Protein AF-A0A2V8EV30-F1 (afdb_monomer_lite)

Secondary structure (DSSP, 8-state):
--TTTTGGGTTTEEEEEEEHHHHTT---TT---EEEEEE--

Radius of gyration: 11.6 Å; chains: 1; bounding box: 25×15×28 Å

Sequence (41 aa):
MLRDALRPLARRILAAFVFGSAARNELRNDSDIDLLLVGDV

pLDDT: mean 92.76, std 4.23, range [74.81, 96.75]

Foldseek 3Di:
DVVVVCVVVVVFFPDKDWDDCVVVVNDDPPDDIDIDTDGDD

Structure (mmCIF, N/CA/C/O backbone):
data_AF-A0A2V8EV30-F1
#
_entry.id   AF-A0A2V8EV30-F1
#
loop_
_atom_site.group_PDB
_atom_site.id
_atom_site.type_symbol
_atom_site.label_atom_id
_atom_site.label_alt_id
_atom_site.label_comp_id
_atom_site.label_asym_id
_atom_site.label_entity_id
_atom_site.label_seq_id
_atom_site.pdbx_PDB_ins_code
_atom_site.Cartn_x
_atom_site.Cartn_y
_atom_site.Cartn_z
_atom_site.occupancy
_atom_site.B_iso_or_equiv
_atom_site.auth_seq_id
_atom_site.auth_comp_id
_atom_site.auth_asym_id
_atom_site.auth_atom_id
_atom_site.pdbx_PDB_model_num
ATOM 1 N N . MET A 1 1 ? -6.842 -4.721 -8.572 1.00 79.00 1 MET A N 1
ATOM 2 C CA . MET A 1 1 ? -5.464 -5.067 -8.131 1.00 79.00 1 MET A CA 1
ATOM 3 C C . MET A 1 1 ? -5.005 -4.055 -7.073 1.00 79.00 1 MET A C 1
ATOM 5 O O . MET A 1 1 ? -5.417 -2.905 -7.152 1.00 79.00 1 MET A O 1
ATOM 9 N N . LEU A 1 2 ? -4.265 -4.472 -6.040 1.00 89.94 2 LEU A N 1
ATOM 10 C CA . LEU A 1 2 ? -3.976 -3.762 -4.769 1.00 89.94 2 LEU A CA 1
ATOM 11 C C . LEU A 1 2 ? -5.197 -3.286 -3.957 1.00 89.94 2 LEU A C 1
ATOM 13 O O . LEU A 1 2 ? -5.451 -3.818 -2.883 1.00 89.94 2 LEU A O 1
ATOM 17 N N . ARG A 1 3 ? -6.024 -2.372 -4.481 1.00 91.88 3 ARG A N 1
ATOM 18 C CA . ARG A 1 3 ? -7.278 -1.948 -3.824 1.00 91.88 3 ARG A CA 1
ATOM 19 C C . ARG A 1 3 ? -8.202 -3.133 -3.528 1.00 91.88 3 ARG A C 1
ATOM 21 O O . ARG A 1 3 ? -8.782 -3.206 -2.453 1.00 91.88 3 ARG A O 1
ATOM 28 N N . ASP A 1 4 ? -8.317 -4.069 -4.470 1.00 95.75 4 ASP A N 1
ATOM 29 C CA . ASP A 1 4 ? -9.124 -5.279 -4.273 1.00 95.75 4 ASP A CA 1
ATOM 30 C C . ASP A 1 4 ? -8.523 -6.220 -3.227 1.00 95.75 4 ASP A C 1
ATOM 32 O O . ASP A 1 4 ? -9.269 -6.823 -2.465 1.00 95.75 4 ASP A O 1
ATOM 36 N N . ALA A 1 5 ? -7.191 -6.292 -3.142 1.00 94.19 5 ALA A N 1
ATOM 37 C CA . ALA A 1 5 ? -6.502 -7.085 -2.125 1.00 94.19 5 ALA A CA 1
ATOM 38 C C . ALA A 1 5 ? -6.717 -6.511 -0.715 1.00 94.19 5 ALA A C 1
ATOM 40 O O . ALA A 1 5 ? -6.761 -7.260 0.254 1.00 94.19 5 ALA A O 1
ATOM 41 N N . LEU A 1 6 ? -6.925 -5.194 -0.604 1.00 94.88 6 LEU A N 1
ATOM 42 C CA . LEU A 1 6 ? -7.234 -4.513 0.655 1.00 94.88 6 LEU A CA 1
ATOM 43 C C . LEU A 1 6 ? -8.725 -4.563 1.038 1.00 94.88 6 LEU A C 1
ATOM 45 O O . LEU A 1 6 ? -9.070 -4.166 2.150 1.00 94.88 6 LEU A O 1
A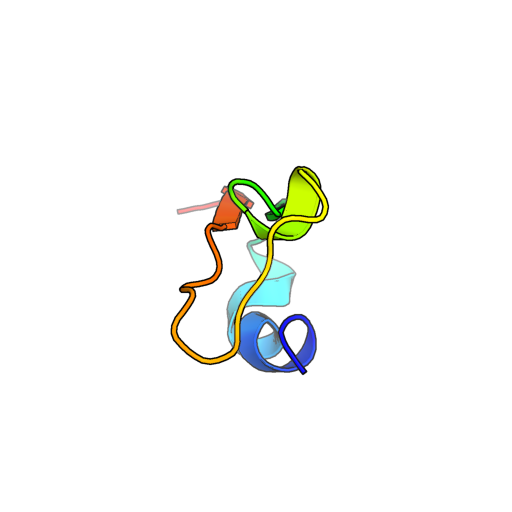TOM 49 N N . ARG A 1 7 ? -9.622 -5.071 0.173 1.00 95.88 7 ARG A N 1
ATOM 50 C CA . ARG A 1 7 ? -11.070 -5.158 0.467 1.00 95.88 7 ARG A CA 1
ATOM 51 C C . ARG A 1 7 ? -11.405 -5.814 1.812 1.00 95.88 7 ARG A C 1
ATOM 53 O O . ARG A 1 7 ? -12.277 -5.271 2.488 1.00 95.88 7 ARG A O 1
ATOM 60 N N . PRO A 1 8 ? -10.749 -6.912 2.243 1.00 95.75 8 PRO A N 1
ATOM 61 C CA . PRO A 1 8 ? -11.045 -7.536 3.535 1.00 95.75 8 PRO A CA 1
ATOM 62 C C . PRO A 1 8 ? -10.829 -6.602 4.734 1.00 95.75 8 PRO A C 1
ATOM 64 O O . PRO A 1 8 ? -11.464 -6.771 5.770 1.00 95.75 8 PRO A O 1
ATOM 67 N N . LEU A 1 9 ? -9.966 -5.594 4.584 1.00 94.88 9 LEU A N 1
ATOM 68 C CA . LEU A 1 9 ? -9.623 -4.619 5.617 1.00 94.88 9 LEU A CA 1
ATOM 69 C C . LEU A 1 9 ? -10.287 -3.252 5.389 1.00 94.88 9 LEU A C 1
ATOM 71 O O . LEU A 1 9 ? -10.069 -2.332 6.170 1.00 94.88 9 LEU A O 1
ATOM 75 N N . ALA A 1 10 ? -11.120 -3.097 4.355 1.00 94.81 10 ALA A N 1
ATOM 76 C CA . ALA A 1 10 ? -11.599 -1.790 3.899 1.00 94.81 10 ALA A CA 1
ATOM 77 C C . ALA A 1 10 ? -12.333 -0.975 4.973 1.00 94.81 10 ALA A C 1
ATOM 79 O O . ALA A 1 10 ? -12.207 0.241 4.995 1.00 94.81 10 ALA A O 1
ATOM 80 N N . ARG A 1 11 ? -13.071 -1.626 5.883 1.00 96.75 11 ARG A N 1
ATOM 81 C CA . ARG A 1 11 ? -13.771 -0.925 6.978 1.00 96.75 11 ARG A CA 1
ATOM 82 C C . ARG A 1 11 ? -12.840 -0.390 8.064 1.00 96.75 11 ARG A C 1
ATOM 84 O O . ARG A 1 11 ? -13.278 0.412 8.872 1.00 96.75 11 ARG A O 1
ATOM 91 N N . ARG A 1 12 ? -11.600 -0.874 8.101 1.00 96.31 12 ARG A N 1
ATOM 92 C CA . ARG A 1 12 ? -10.590 -0.520 9.099 1.00 96.31 12 ARG A CA 1
ATOM 93 C C . ARG A 1 12 ? -9.552 0.450 8.550 1.00 96.31 12 ARG A C 1
ATOM 95 O O . ARG A 1 12 ? -8.825 1.037 9.330 1.00 96.31 12 ARG A O 1
ATOM 102 N N . ILE A 1 13 ? -9.456 0.602 7.228 1.00 95.69 13 ILE A N 1
ATOM 103 C CA . ILE A 1 13 ? -8.473 1.466 6.570 1.00 95.69 13 ILE A CA 1
ATOM 104 C C . ILE A 1 13 ? -9.080 2.858 6.379 1.00 95.69 13 ILE A C 1
ATOM 106 O O . ILE A 1 13 ? -10.008 3.031 5.591 1.00 95.69 13 ILE A O 1
ATOM 110 N N . LEU A 1 14 ? -8.507 3.857 7.047 1.00 96.75 14 LEU A N 1
ATOM 111 C CA . LEU A 1 14 ? -8.787 5.274 6.813 1.00 96.75 14 LEU A CA 1
ATOM 112 C C . LEU A 1 14 ? -8.070 5.770 5.550 1.00 96.75 14 LEU A C 1
ATOM 114 O O . LEU A 1 14 ? -8.652 6.481 4.733 1.00 96.75 14 LEU A O 1
ATOM 118 N N . ALA A 1 15 ? -6.802 5.388 5.387 1.00 95.44 15 ALA A N 1
ATOM 119 C CA . ALA A 1 15 ? -5.987 5.766 4.239 1.00 95.44 15 ALA A CA 1
ATOM 120 C C . ALA A 1 15 ? -4.921 4.707 3.928 1.00 95.44 15 ALA A C 1
ATOM 122 O O . ALA A 1 15 ? -4.454 3.993 4.815 1.00 95.44 15 ALA A O 1
ATOM 123 N N . ALA A 1 16 ? -4.517 4.636 2.660 1.00 95.12 16 ALA A N 1
ATOM 124 C CA . ALA A 1 16 ? -3.428 3.791 2.190 1.00 95.12 16 ALA A CA 1
ATOM 125 C C . ALA A 1 16 ? -2.521 4.599 1.257 1.00 95.12 16 ALA A C 1
ATOM 127 O O . ALA A 1 16 ? -3.010 5.221 0.311 1.00 95.12 16 ALA A O 1
ATOM 128 N N . PHE A 1 17 ? -1.218 4.570 1.515 1.00 94.75 17 PHE A N 1
ATOM 129 C CA . PHE A 1 17 ? -0.212 5.290 0.737 1.00 94.75 17 PHE A CA 1
ATOM 130 C C . PHE A 1 17 ? 0.759 4.304 0.099 1.00 94.75 17 PHE A C 1
ATOM 132 O O . PHE A 1 17 ? 1.214 3.372 0.762 1.00 94.75 17 PHE A O 1
ATOM 139 N N . VAL A 1 18 ? 1.074 4.531 -1.177 1.00 93.50 18 VAL A N 1
ATOM 140 C CA . VAL A 1 18 ? 2.098 3.785 -1.915 1.00 93.50 18 VAL A CA 1
ATOM 141 C C . VAL A 1 18 ? 3.409 4.554 -1.824 1.00 93.50 18 VAL A C 1
ATOM 143 O O . VAL A 1 18 ? 3.437 5.756 -2.100 1.00 93.50 18 VAL A O 1
ATOM 146 N N . PHE A 1 19 ? 4.482 3.861 -1.461 1.00 90.62 19 PHE A N 1
ATOM 147 C CA . PHE A 1 19 ? 5.816 4.441 -1.333 1.00 90.62 19 PHE A CA 1
ATOM 148 C C . PHE A 1 19 ? 6.840 3.707 -2.209 1.00 90.62 19 PHE A C 1
ATOM 150 O O . PHE A 1 19 ? 6.486 2.931 -3.096 1.00 90.62 19 PHE A O 1
ATOM 157 N N . GLY A 1 20 ? 8.119 4.019 -1.997 1.00 91.31 20 GLY A N 1
ATOM 158 C CA . GLY A 1 20 ? 9.227 3.308 -2.623 1.00 91.31 20 GLY A CA 1
ATOM 159 C C . GLY A 1 20 ? 9.385 3.597 -4.115 1.00 91.31 20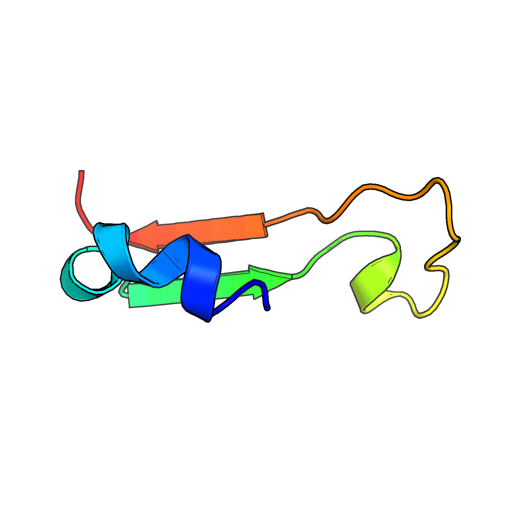 GLY A C 1
ATOM 160 O O . GLY A 1 20 ? 9.079 4.693 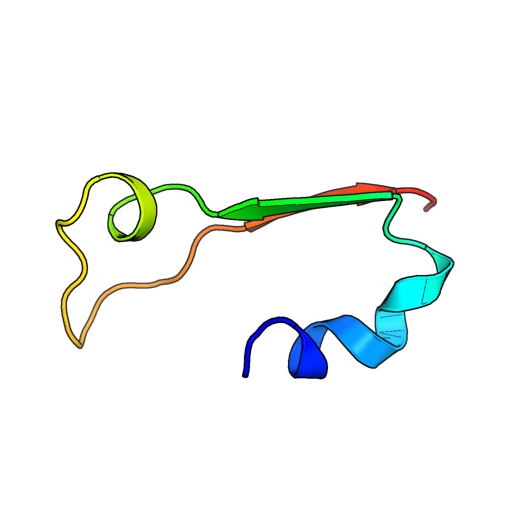-4.601 1.00 91.31 20 GLY A O 1
ATOM 161 N N . SER A 1 21 ? 9.893 2.599 -4.838 1.00 91.31 21 SER A N 1
ATOM 162 C CA . SER A 1 21 ? 10.183 2.668 -6.277 1.00 91.31 21 SER A CA 1
ATOM 163 C C . SER A 1 21 ? 8.935 2.969 -7.113 1.00 91.31 21 SER A C 1
ATOM 165 O O . SER A 1 21 ? 9.025 3.693 -8.105 1.00 91.31 21 SER A O 1
ATOM 167 N N . ALA A 1 22 ? 7.758 2.510 -6.672 1.00 89.25 22 ALA A N 1
ATOM 168 C CA . ALA A 1 22 ? 6.475 2.820 -7.299 1.00 89.25 22 ALA A CA 1
ATOM 169 C C . ALA A 1 22 ? 6.188 4.330 -7.318 1.00 89.25 22 ALA A C 1
ATOM 171 O O . ALA A 1 22 ? 5.856 4.888 -8.361 1.00 89.25 22 ALA A O 1
ATOM 172 N N . ALA A 1 23 ? 6.359 5.008 -6.180 1.00 88.88 23 ALA A N 1
ATOM 173 C CA . ALA A 1 23 ? 6.118 6.448 -6.070 1.00 88.88 23 ALA A CA 1
ATOM 174 C C . ALA A 1 23 ? 7.203 7.290 -6.766 1.00 88.88 23 ALA A C 1
ATOM 176 O O . ALA A 1 23 ? 6.931 8.402 -7.215 1.00 88.88 23 ALA A O 1
ATOM 177 N N . ARG A 1 24 ? 8.429 6.762 -6.868 1.00 92.50 24 ARG A N 1
ATOM 178 C CA . ARG A 1 24 ? 9.576 7.427 -7.512 1.00 92.50 24 ARG A CA 1
ATOM 179 C C . ARG A 1 24 ? 9.670 7.197 -9.022 1.00 92.50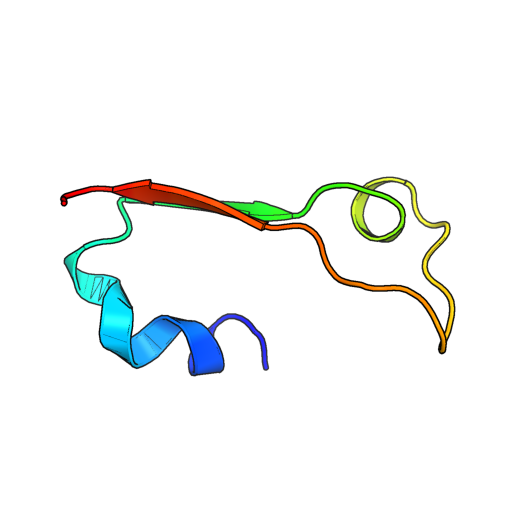 24 ARG A C 1
ATOM 181 O O . ARG A 1 24 ? 10.592 7.711 -9.641 1.00 92.50 24 ARG A O 1
ATOM 188 N N . ASN A 1 25 ? 8.724 6.466 -9.617 1.00 87.88 25 ASN A N 1
ATOM 189 C CA . ASN A 1 25 ? 8.747 6.083 -11.032 1.00 87.88 25 ASN A CA 1
ATOM 190 C C . ASN A 1 25 ? 9.977 5.230 -11.424 1.00 87.88 25 ASN A C 1
ATOM 192 O O . ASN A 1 25 ? 10.479 5.304 -12.543 1.00 87.88 25 ASN A O 1
ATOM 196 N N . GLU A 1 26 ? 10.454 4.405 -10.492 1.00 94.31 26 GLU A N 1
ATOM 197 C CA . GLU A 1 26 ? 11.600 3.494 -10.646 1.00 94.31 26 GLU A CA 1
ATOM 198 C C . GLU A 1 26 ? 11.177 2.019 -10.539 1.00 94.31 26 GLU A C 1
ATOM 200 O O . GLU A 1 26 ? 12.011 1.140 -10.322 1.00 94.31 26 GLU A O 1
ATOM 205 N N . LEU A 1 27 ? 9.875 1.739 -10.645 1.00 92.62 27 LEU A N 1
ATOM 206 C CA . LEU A 1 27 ? 9.312 0.402 -10.485 1.00 92.62 27 LEU A CA 1
ATOM 207 C C . LEU A 1 27 ? 9.828 -0.557 -11.569 1.00 92.62 27 LEU A C 1
ATOM 209 O O . LEU A 1 27 ? 9.782 -0.249 -12.762 1.00 92.62 27 LEU A O 1
ATOM 213 N N . ARG A 1 28 ? 10.289 -1.738 -11.152 1.00 94.12 28 ARG A N 1
ATOM 214 C CA . ARG A 1 28 ? 10.774 -2.822 -12.022 1.00 94.12 28 ARG A CA 1
ATOM 215 C C . ARG A 1 28 ? 9.967 -4.097 -11.775 1.00 94.12 28 ARG A C 1
ATOM 217 O O . ARG A 1 28 ? 9.253 -4.202 -10.784 1.00 94.12 28 ARG A O 1
ATOM 224 N N . ASN A 1 29 ? 10.088 -5.079 -12.668 1.00 92.25 29 ASN A N 1
ATOM 225 C CA . ASN A 1 29 ? 9.343 -6.343 -12.564 1.00 92.25 29 ASN A CA 1
ATOM 226 C C . ASN A 1 29 ? 9.680 -7.165 -11.309 1.00 92.25 29 ASN A C 1
ATOM 228 O O . ASN A 1 29 ? 8.878 -7.996 -10.901 1.00 92.25 29 ASN A O 1
ATOM 232 N N . ASP A 1 30 ? 10.856 -6.951 -10.727 1.00 93.75 30 ASP A N 1
ATOM 233 C CA . ASP A 1 30 ? 11.344 -7.580 -9.498 1.00 93.75 30 ASP A CA 1
ATOM 234 C C . ASP A 1 30 ? 11.159 -6.690 -8.257 1.00 93.75 30 ASP A C 1
ATOM 236 O O . ASP A 1 30 ? 11.637 -7.033 -7.180 1.00 93.75 30 ASP A O 1
ATOM 240 N N . SER A 1 31 ? 10.498 -5.536 -8.397 1.00 91.56 31 SER A N 1
ATOM 241 C CA . SER A 1 31 ? 10.257 -4.621 -7.283 1.00 91.56 31 SER A CA 1
ATOM 242 C C . SER A 1 31 ? 9.066 -5.049 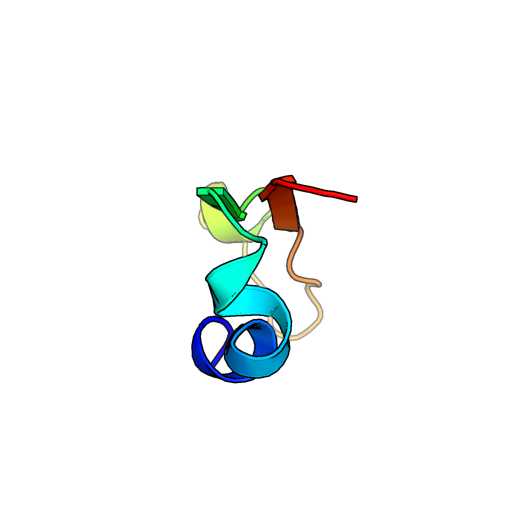-6.433 1.00 91.56 31 SER A C 1
ATOM 244 O O . SER A 1 31 ? 8.005 -5.398 -6.953 1.00 91.56 31 SER A O 1
ATOM 246 N N . ASP A 1 32 ? 9.218 -4.895 -5.121 1.00 93.06 32 ASP A N 1
ATOM 247 C CA . ASP A 1 32 ? 8.109 -4.938 -4.173 1.00 93.06 32 ASP A CA 1
ATOM 248 C C . ASP A 1 32 ? 7.249 -3.660 -4.242 1.00 93.06 32 ASP A C 1
ATOM 250 O O . ASP A 1 32 ? 7.620 -2.650 -4.850 1.00 93.06 32 ASP A O 1
ATOM 254 N N . ILE A 1 33 ? 6.079 -3.702 -3.595 1.00 91.94 33 ILE A N 1
ATOM 255 C CA . ILE A 1 33 ? 5.193 -2.547 -3.408 1.00 91.94 33 ILE A CA 1
ATOM 256 C C . ILE A 1 33 ? 5.096 -2.227 -1.917 1.00 91.94 33 ILE A C 1
ATOM 258 O O . ILE A 1 33 ? 4.476 -2.969 -1.154 1.00 91.94 33 ILE A O 1
ATOM 262 N N . ASP A 1 34 ? 5.646 -1.083 -1.521 1.00 93.31 34 ASP A N 1
ATOM 263 C CA . ASP A 1 34 ? 5.576 -0.594 -0.146 1.00 93.31 34 ASP A CA 1
ATOM 264 C C . ASP A 1 34 ? 4.237 0.099 0.131 1.00 93.31 34 ASP A C 1
ATOM 266 O O . ASP A 1 34 ? 3.846 1.039 -0.574 1.00 93.31 34 ASP A O 1
ATOM 270 N N . LEU A 1 35 ? 3.552 -0.330 1.195 1.00 94.19 35 LEU A N 1
ATOM 271 C CA . LEU A 1 35 ? 2.290 0.256 1.643 1.00 94.19 35 LEU A CA 1
ATOM 272 C C . LEU A 1 35 ? 2.350 0.697 3.101 1.00 94.19 35 LEU A C 1
ATOM 274 O O . LEU A 1 35 ? 2.693 -0.087 3.982 1.00 94.19 35 LEU A O 1
ATOM 278 N N . LEU A 1 36 ? 1.900 1.924 3.359 1.00 94.44 36 LEU A N 1
ATOM 279 C CA . LEU A 1 36 ? 1.527 2.377 4.699 1.00 94.44 36 LEU A CA 1
ATOM 280 C C . LEU A 1 36 ? 0.007 2.432 4.796 1.00 94.44 36 LEU A C 1
ATOM 282 O O . LEU A 1 36 ? -0.644 3.112 3.998 1.00 94.44 36 LEU A O 1
ATOM 286 N N . LEU A 1 37 ? -0.546 1.756 5.796 1.00 94.69 37 LEU A N 1
ATOM 287 C CA . LEU A 1 37 ? -1.970 1.786 6.101 1.00 94.69 37 LEU A CA 1
ATOM 288 C C . LEU A 1 37 ? -2.189 2.583 7.386 1.00 94.69 37 LEU A C 1
ATOM 290 O O . LEU A 1 37 ? -1.519 2.347 8.388 1.00 94.69 37 LEU A O 1
ATOM 294 N N . VAL A 1 38 ? -3.141 3.509 7.351 1.00 96.56 38 VAL A N 1
ATOM 295 C CA . VAL A 1 38 ? -3.622 4.241 8.528 1.00 96.56 38 VAL A CA 1
ATOM 296 C C . VAL A 1 38 ? -5.045 3.779 8.795 1.00 96.56 38 VAL A C 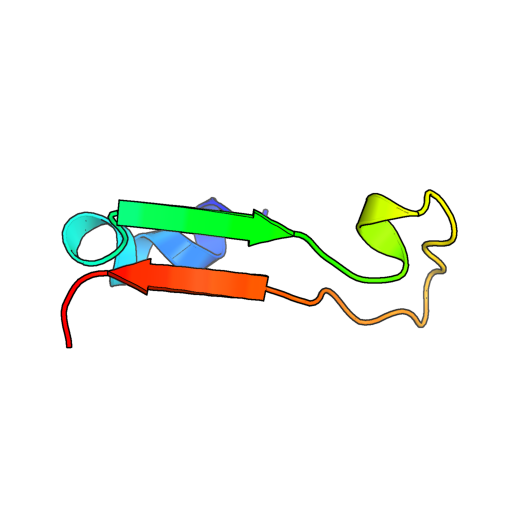1
ATOM 298 O O . VAL A 1 38 ? -5.856 3.753 7.866 1.00 96.56 38 VAL A O 1
ATOM 301 N N . GLY A 1 39 ? -5.352 3.396 10.032 1.00 95.69 39 GLY A N 1
ATOM 302 C CA . GLY A 1 39 ? -6.630 2.775 10.351 1.00 95.69 39 GLY A CA 1
ATOM 303 C C . GLY A 1 39 ? -6.713 2.187 11.755 1.00 95.69 39 GLY A C 1
ATOM 304 O O . GLY A 1 39 ? -5.776 2.312 12.542 1.00 95.69 39 GLY A O 1
ATOM 305 N N . ASP A 1 40 ? -7.831 1.523 12.033 1.00 92.75 40 ASP A N 1
ATOM 306 C CA . ASP A 1 40 ? -8.146 0.945 13.341 1.00 92.75 40 ASP A CA 1
ATOM 307 C C . ASP A 1 40 ? -7.537 -0.466 13.526 1.00 92.75 40 ASP A C 1
ATOM 309 O O . ASP A 1 40 ? -7.562 -1.314 12.613 1.00 92.75 40 ASP A O 1
ATOM 313 N N . VAL A 1 41 ? -7.017 -0.737 14.733 1.00 74.81 41 VAL A N 1
ATOM 314 C CA . VAL A 1 41 ? -6.415 -2.025 15.156 1.00 74.81 41 VAL A CA 1
ATOM 315 C C . VAL A 1 41 ? -7.455 -2.969 15.749 1.00 74.81 41 VAL A C 1
ATOM 317 O O . VAL A 1 41 ? -8.292 -2.507 16.546 1.00 74.81 41 VAL A O 1
#